Protein AF-A0A662T0E7-F1 (afdb_monomer_lite)

Secondary structure (DSSP, 8-state):
-HHHHHHHHHHHHS---------TTT-TTHHHHHHHHHHHHHHHHTS-HHHHHHHHHHHHHHHHHHHHHHHHHHHHTT-SHHHHHHHHHHTTSS-HHHHHHHHHHHHHHHHHHHH--

pLDDT: mean 88.19, std 11.55, range [54.5, 98.5]

Foldseek 3Di:
DVVVVQVVVCVLQVDRQDDDDADPVPGPCVVVVVVSVVVVVVSLVPDDPVSNVVVVVVVVVVVVVVVLVVLLCVVCVPPCLVVVLVVCCVVVVDPPVVSVVVSVVVSVVVVVVVVVD

Radius of gyration: 22.43 Å; chains: 1; bounding box: 51×35×52 Å

Structure (mmCIF, N/CA/C/O backbone):
data_AF-A0A662T0E7-F1
#
_entry.id   AF-A0A662T0E7-F1
#
loop_
_atom_site.group_PDB
_atom_site.id
_atom_site.type_symbol
_atom_site.label_atom_id
_atom_site.label_alt_id
_atom_site.label_comp_id
_atom_site.label_asym_id
_atom_site.label_entity_id
_atom_site.label_seq_id
_atom_site.pdbx_PDB_ins_code
_atom_site.Cartn_x
_atom_site.Cartn_y
_atom_site.Cartn_z
_atom_site.occupancy
_atom_site.B_iso_or_equiv
_atom_site.auth_seq_id
_atom_site.auth_comp_id
_atom_site.auth_asym_id
_atom_site.auth_atom_id
_atom_site.pdbx_PDB_model_num
ATOM 1 N N . GLU A 1 1 ? -22.750 -1.023 -4.545 1.00 61.47 1 GLU A N 1
ATOM 2 C CA . GLU A 1 1 ? -21.298 -1.310 -4.588 1.00 61.47 1 GLU A CA 1
ATOM 3 C C . GLU A 1 1 ? -20.637 -1.337 -3.208 1.00 61.47 1 GLU A C 1
ATOM 5 O O . GLU A 1 1 ? -20.129 -2.387 -2.846 1.00 61.47 1 GLU A O 1
ATOM 10 N N . LEU A 1 2 ? -20.725 -0.279 -2.384 1.00 61.62 2 LEU A N 1
ATOM 11 C CA . LEU A 1 2 ? -20.157 -0.254 -1.015 1.00 61.62 2 LEU A CA 1
ATOM 12 C C . LEU A 1 2 ? -20.583 -1.430 -0.114 1.00 61.62 2 LEU A C 1
ATOM 14 O O . LEU A 1 2 ? -19.763 -1.972 0.616 1.00 61.62 2 LEU A O 1
ATOM 18 N N . ARG A 1 3 ? -21.852 -1.851 -0.184 1.00 59.44 3 ARG A N 1
ATOM 19 C CA . ARG A 1 3 ? -22.385 -2.945 0.647 1.00 59.44 3 ARG A CA 1
ATOM 20 C C . ARG A 1 3 ? -21.691 -4.289 0.385 1.00 59.44 3 ARG A C 1
ATOM 22 O O . ARG A 1 3 ? -21.282 -4.940 1.333 1.00 59.44 3 ARG A O 1
ATOM 29 N N . ASN A 1 4 ? -21.466 -4.636 -0.882 1.00 62.25 4 ASN A N 1
ATOM 30 C CA . ASN A 1 4 ? -20.818 -5.898 -1.263 1.00 62.25 4 ASN A CA 1
ATOM 31 C C . ASN A 1 4 ? -19.325 -5.914 -0.897 1.00 62.25 4 ASN A C 1
ATOM 33 O O . ASN A 1 4 ? -18.796 -6.950 -0.512 1.00 62.25 4 ASN A O 1
ATOM 37 N N . ALA A 1 5 ? -18.635 -4.770 -0.988 1.00 62.56 5 ALA A N 1
ATOM 38 C CA . ALA A 1 5 ? -17.238 -4.668 -0.559 1.00 62.56 5 ALA A CA 1
ATOM 39 C C . ALA A 1 5 ? -17.086 -4.854 0.965 1.00 62.56 5 ALA A C 1
ATOM 41 O O . ALA A 1 5 ? -16.110 -5.448 1.420 1.00 62.56 5 ALA A O 1
ATOM 42 N N . LEU A 1 6 ? -18.068 -4.389 1.747 1.00 63.19 6 LEU A N 1
ATOM 43 C CA . LEU A 1 6 ? -18.103 -4.571 3.201 1.00 63.19 6 LEU A CA 1
ATOM 44 C C . LEU A 1 6 ? -18.416 -6.023 3.596 1.00 63.19 6 LEU A C 1
ATOM 46 O O . LEU A 1 6 ? -17.786 -6.536 4.516 1.00 63.19 6 LEU A O 1
ATOM 50 N N . GLU A 1 7 ? -19.290 -6.713 2.858 1.00 59.25 7 GLU A N 1
ATOM 51 C CA . GLU A 1 7 ? -19.605 -8.137 3.079 1.00 59.25 7 GLU A CA 1
ATOM 52 C C . GLU A 1 7 ? -18.382 -9.059 2.901 1.00 59.25 7 GLU A C 1
ATOM 54 O O . GLU A 1 7 ? -18.239 -10.055 3.606 1.00 59.25 7 GLU A O 1
ATOM 59 N N . ILE A 1 8 ? -17.433 -8.705 2.028 1.00 59.47 8 ILE A N 1
ATOM 60 C CA . ILE A 1 8 ? -16.170 -9.452 1.869 1.00 59.47 8 ILE A CA 1
ATOM 61 C C . ILE A 1 8 ? -15.229 -9.234 3.071 1.00 59.47 8 ILE A C 1
ATOM 63 O O . ILE A 1 8 ? -14.493 -10.142 3.461 1.00 59.47 8 ILE A O 1
ATOM 67 N N . MET A 1 9 ? -15.261 -8.050 3.693 1.00 56.94 9 MET A N 1
ATOM 68 C CA . MET A 1 9 ? -14.505 -7.743 4.916 1.00 56.94 9 MET A CA 1
ATOM 69 C C . MET A 1 9 ? -15.089 -8.436 6.161 1.00 56.94 9 MET A C 1
ATOM 71 O O . MET A 1 9 ? -14.324 -8.844 7.038 1.00 56.94 9 MET A O 1
ATOM 75 N N . GLU A 1 10 ? -16.417 -8.613 6.227 1.00 57.66 10 GLU A N 1
ATOM 76 C CA . GLU A 1 10 ? -17.136 -9.277 7.334 1.00 57.66 10 GLU A CA 1
ATOM 77 C C . GLU A 1 10 ? -16.582 -10.678 7.645 1.00 57.66 10 GLU A C 1
ATOM 79 O O . GLU A 1 10 ? -16.420 -11.040 8.815 1.00 57.66 10 GLU A O 1
ATOM 84 N N . ALA A 1 11 ? -16.234 -11.444 6.604 1.00 54.50 11 ALA A N 1
ATOM 85 C CA . ALA A 1 11 ? -15.792 -12.833 6.725 1.00 54.50 11 ALA A CA 1
ATOM 86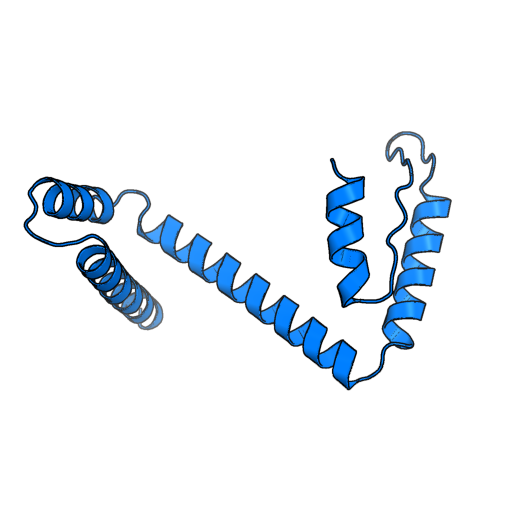 C C . ALA A 1 11 ? -14.464 -13.001 7.486 1.00 54.50 11 ALA A C 1
ATOM 88 O O . ALA A 1 11 ? -14.204 -14.072 8.037 1.00 54.50 11 ALA A O 1
ATOM 89 N N . LYS A 1 12 ? -13.619 -11.963 7.544 1.00 60.50 12 LYS A N 1
ATOM 90 C CA . LYS A 1 12 ? -12.309 -12.057 8.204 1.00 60.50 12 LYS A CA 1
ATOM 91 C C . LYS A 1 12 ? -12.382 -11.794 9.701 1.00 60.50 12 LYS A C 1
ATOM 93 O O . LYS A 1 12 ? -11.781 -12.539 10.476 1.00 60.50 12 LYS A O 1
ATOM 98 N N . ASP A 1 13 ? -13.170 -10.803 10.117 1.00 67.75 13 ASP A N 1
ATOM 99 C CA . ASP A 1 13 ? -13.014 -10.203 11.444 1.00 67.75 13 ASP A CA 1
ATOM 100 C C . ASP A 1 13 ? -14.202 -10.429 12.378 1.00 67.75 13 ASP A C 1
ATOM 102 O O . ASP A 1 13 ? -13.982 -10.404 13.586 1.00 67.75 13 ASP A O 1
ATOM 106 N N . GLY A 1 14 ? -15.386 -10.813 11.888 1.00 78.44 14 GLY A N 1
ATOM 107 C CA . GLY A 1 14 ? -16.558 -11.115 12.730 1.00 78.44 14 GLY A CA 1
ATOM 108 C C . GLY A 1 14 ? -17.277 -9.875 13.279 1.00 78.44 14 GLY A C 1
ATOM 109 O O . GLY A 1 14 ? -18.286 -10.000 13.967 1.00 78.44 14 GLY A O 1
ATOM 110 N N . TRP A 1 15 ? -16.782 -8.680 12.948 1.00 84.62 15 TRP A N 1
ATOM 111 C CA . TRP A 1 15 ? -17.494 -7.418 13.113 1.00 84.62 15 TRP A CA 1
ATOM 112 C C . TRP A 1 15 ? -18.144 -7.031 11.794 1.00 84.62 15 TRP A C 1
ATOM 114 O O . TRP A 1 15 ? -17.487 -7.057 10.754 1.00 84.62 15 TRP A O 1
ATOM 124 N N . ARG A 1 16 ? -19.413 -6.626 11.854 1.00 83.31 16 ARG A N 1
ATOM 125 C CA . ARG A 1 16 ? -20.151 -6.085 10.716 1.00 83.31 16 ARG A CA 1
ATOM 126 C C . ARG A 1 16 ? -20.255 -4.567 10.860 1.00 83.31 16 ARG A C 1
ATOM 128 O O . ARG A 1 16 ? -21.089 -4.110 11.644 1.00 83.31 16 ARG A O 1
ATOM 135 N N . PRO A 1 17 ? -19.427 -3.773 10.152 1.00 84.00 17 PRO A N 1
ATOM 136 C CA . PRO A 1 17 ? -19.518 -2.325 10.221 1.00 84.00 17 PRO A CA 1
ATOM 137 C C . PRO A 1 17 ? -20.902 -1.856 9.751 1.00 84.00 17 PRO A C 1
ATOM 139 O O . PRO A 1 17 ? -21.345 -2.244 8.666 1.00 84.00 17 PRO A O 1
ATOM 142 N N . PRO A 1 18 ? -21.599 -1.023 10.532 1.00 86.94 18 PRO A N 1
ATOM 143 C CA . PRO A 1 18 ? -22.879 -0.464 10.126 1.00 86.94 18 PRO A CA 1
ATOM 144 C C . PRO A 1 18 ? -22.672 0.583 9.021 1.00 86.94 18 PRO A C 1
ATOM 146 O O . PRO A 1 18 ? -21.678 1.311 9.006 1.00 86.94 18 PRO A O 1
ATOM 149 N N . VAL A 1 19 ? -23.639 0.704 8.111 1.00 89.38 19 VAL A N 1
ATOM 150 C CA . VAL A 1 19 ? -23.697 1.817 7.153 1.00 89.38 19 VAL A CA 1
ATOM 151 C C . VAL A 1 19 ? -24.789 2.768 7.619 1.00 89.38 19 VAL A C 1
ATOM 153 O O . VAL A 1 19 ? -25.971 2.489 7.428 1.00 89.38 19 VAL A O 1
ATOM 156 N N . ILE A 1 20 ? -24.382 3.874 8.239 1.00 91.38 20 ILE A N 1
ATOM 157 C CA . ILE A 1 20 ? -25.279 4.901 8.780 1.00 91.38 20 ILE A CA 1
ATOM 158 C C . ILE A 1 20 ? -25.129 6.209 8.002 1.00 91.38 20 ILE A C 1
ATOM 160 O O . ILE A 1 20 ? -24.075 6.494 7.427 1.00 91.38 20 ILE A O 1
ATOM 164 N N . LYS A 1 21 ? -26.191 7.013 7.975 1.00 93.69 21 LYS A N 1
ATOM 165 C CA . LYS A 1 21 ? -26.187 8.327 7.328 1.00 93.69 21 LYS A CA 1
ATOM 166 C C . LYS A 1 21 ? -25.821 9.393 8.358 1.00 93.69 21 LYS A C 1
ATOM 168 O O . LYS A 1 21 ? -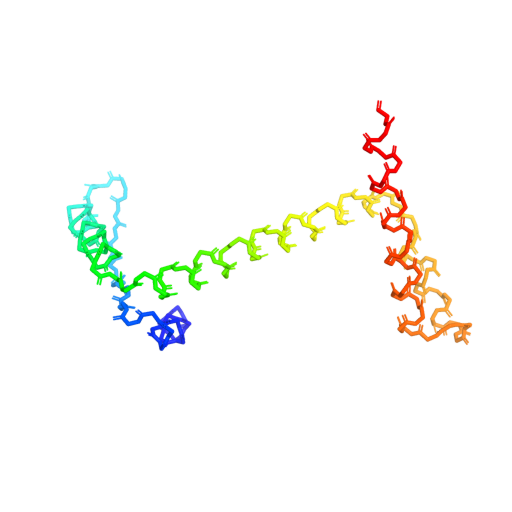26.423 9.445 9.423 1.00 93.69 21 LYS A O 1
ATOM 173 N N . VAL A 1 22 ? -24.863 10.256 8.024 1.00 95.44 22 VAL A N 1
ATOM 174 C CA . VAL A 1 22 ? -24.399 11.335 8.908 1.00 95.44 22 VAL A CA 1
ATOM 175 C C . VAL A 1 22 ? -24.293 12.661 8.160 1.00 95.44 22 VAL A C 1
ATOM 177 O O . VAL A 1 22 ? -23.983 12.690 6.967 1.00 95.44 22 VAL A O 1
ATOM 180 N N . SER A 1 23 ? -24.526 13.771 8.860 1.00 96.12 23 SER A N 1
ATOM 181 C CA . SER A 1 23 ? -24.362 15.126 8.333 1.00 96.12 23 SER A CA 1
ATOM 182 C C . SER A 1 23 ? -23.553 15.984 9.299 1.00 96.12 23 SER A C 1
ATOM 184 O O . SER A 1 23 ? -24.070 16.482 10.294 1.00 96.12 23 SER A O 1
ATOM 186 N N . ALA A 1 24 ? -22.285 16.234 8.963 1.00 93.75 24 ALA A N 1
ATOM 187 C CA . ALA A 1 24 ? -21.410 17.091 9.769 1.00 93.75 24 ALA A CA 1
ATOM 188 C C . ALA A 1 24 ? -21.937 18.533 9.915 1.00 93.75 24 ALA A C 1
ATOM 190 O O . ALA A 1 24 ? -21.685 19.180 10.924 1.00 93.75 24 ALA A O 1
ATOM 191 N N . ARG A 1 25 ? -22.691 19.037 8.925 1.00 95.38 25 ARG A N 1
ATOM 192 C CA . ARG A 1 25 ? -23.242 20.403 8.936 1.00 95.38 25 ARG A CA 1
ATOM 193 C C . ARG A 1 25 ? -24.429 20.566 9.885 1.00 95.38 25 ARG A C 1
ATOM 195 O O . ARG A 1 25 ? -24.592 21.631 10.463 1.00 95.38 25 ARG A O 1
ATOM 202 N N . THR A 1 26 ? -25.291 19.555 9.976 1.00 95.50 26 THR A N 1
ATOM 203 C CA . THR A 1 26 ? -26.543 19.630 10.756 1.00 95.50 26 THR A CA 1
ATOM 204 C C . THR A 1 26 ? -26.458 18.884 12.086 1.00 95.50 26 THR A C 1
ATOM 206 O O . THR A 1 26 ? -27.313 19.075 12.942 1.00 95.50 26 THR A O 1
ATOM 209 N N . GLY A 1 27 ? -25.440 18.040 12.263 1.00 94.06 27 GLY A N 1
ATOM 210 C CA . GLY A 1 27 ? -25.287 17.164 13.422 1.00 94.06 27 GLY A CA 1
ATOM 211 C C . GLY A 1 27 ? -26.093 15.863 13.339 1.00 94.06 27 GLY A C 1
ATOM 212 O O . GLY A 1 27 ? -25.957 15.012 14.217 1.00 94.06 27 GLY A O 1
ATOM 213 N N . GLU A 1 28 ? -26.902 15.671 12.291 1.00 96.38 28 GLU A N 1
ATOM 214 C CA . GLU A 1 28 ? -27.701 14.458 12.095 1.00 96.38 28 GLU A CA 1
ATOM 215 C C . GLU A 1 28 ? -26.805 13.206 12.047 1.00 96.38 28 GLU A C 1
ATOM 217 O O . GLU A 1 28 ? -25.785 13.183 11.351 1.00 96.38 28 GLU A O 1
ATOM 222 N N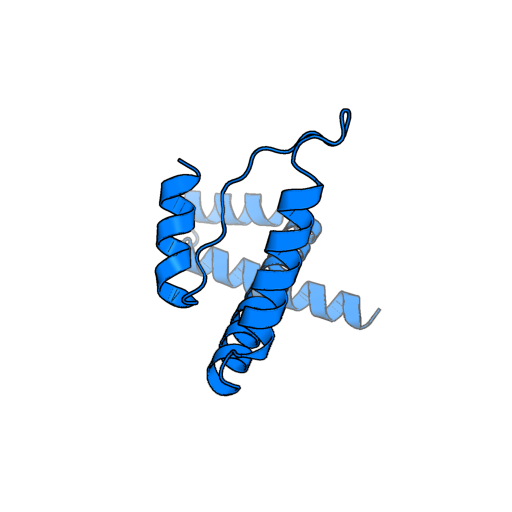 . GLY A 1 29 ? -27.176 12.167 12.800 1.00 94.38 29 GLY A N 1
ATOM 223 C CA . GLY A 1 29 ? -26.480 10.875 12.827 1.00 94.38 29 GLY A CA 1
ATOM 224 C C . GLY A 1 29 ? -25.155 10.844 13.602 1.00 94.38 29 GLY A C 1
ATOM 225 O O . GLY A 1 29 ? -24.574 9.772 13.753 1.00 94.38 29 GLY A O 1
ATOM 226 N N . LEU A 1 30 ? -24.662 11.972 14.136 1.00 95.75 30 LEU A N 1
ATOM 227 C CA . LEU A 1 30 ? -23.391 11.986 14.879 1.00 95.75 30 LEU A CA 1
ATOM 228 C C . LEU A 1 30 ? -23.462 11.227 16.213 1.00 95.75 30 LEU A C 1
ATOM 230 O O . LEU A 1 30 ? -22.486 10.583 16.585 1.00 95.75 30 LEU A O 1
ATOM 234 N N . GLY A 1 31 ? -24.599 11.265 16.916 1.00 95.75 31 GLY A N 1
ATOM 235 C CA . GLY A 1 31 ? -24.787 10.485 18.147 1.00 95.75 31 GLY A CA 1
ATOM 236 C C . GLY A 1 31 ? -24.702 8.979 17.884 1.00 95.75 31 GLY A C 1
ATOM 237 O O . GLY A 1 31 ? -23.912 8.283 18.515 1.00 95.75 31 GLY A O 1
ATOM 238 N N . GLU A 1 32 ? -25.426 8.507 16.867 1.00 95.31 32 GLU A N 1
ATOM 239 C CA . GLU A 1 32 ? -25.389 7.107 16.430 1.00 95.31 32 GLU A CA 1
ATOM 240 C C . GLU A 1 32 ? -23.974 6.684 15.990 1.00 95.31 32 GLU A C 1
ATOM 242 O O . GLU A 1 32 ? -23.514 5.592 16.321 1.00 95.31 32 GLU A O 1
ATOM 247 N N . LEU A 1 33 ? -23.239 7.561 15.296 1.00 95.25 33 LEU A N 1
ATOM 248 C CA . LEU A 1 33 ? -21.843 7.310 14.927 1.00 95.25 33 LEU A CA 1
ATOM 249 C C . LEU A 1 33 ? -20.960 7.054 16.154 1.00 95.25 33 LEU A C 1
ATOM 251 O O . LEU A 1 33 ? -20.187 6.097 16.157 1.00 95.25 33 LEU A O 1
ATOM 255 N N . VAL A 1 34 ? -21.069 7.896 17.183 1.00 96.00 34 VAL A N 1
ATOM 256 C CA . VAL A 1 34 ? -20.285 7.747 18.418 1.00 96.00 34 VAL A CA 1
ATOM 257 C C . VAL A 1 34 ? -20.620 6.430 19.117 1.00 96.00 34 VAL A C 1
ATOM 259 O O . VAL A 1 34 ? -19.708 5.708 19.517 1.00 96.00 34 VAL A O 1
ATOM 262 N N . GLU A 1 35 ? -21.899 6.059 19.193 1.00 95.75 35 GLU A N 1
ATOM 263 C CA . GLU A 1 35 ? -22.306 4.768 19.760 1.00 95.75 35 GLU A CA 1
ATOM 264 C C . GLU A 1 35 ? -21.672 3.584 19.021 1.00 95.75 35 GLU A C 1
ATOM 266 O O . GLU A 1 35 ? -21.189 2.637 19.644 1.00 95.75 35 GLU A O 1
ATOM 271 N N . TRP A 1 36 ? -21.636 3.625 17.689 1.00 95.56 36 TRP A N 1
ATOM 272 C CA . TRP A 1 36 ? -21.018 2.565 16.896 1.00 95.56 36 TRP A CA 1
ATOM 273 C C . TRP A 1 36 ? -19.499 2.507 17.034 1.00 95.56 36 TRP A C 1
ATOM 275 O O . TRP A 1 36 ? -18.934 1.409 17.012 1.00 95.56 36 TRP A O 1
ATOM 285 N N . ILE A 1 37 ? -18.838 3.651 17.221 1.00 94.56 37 ILE A N 1
ATOM 286 C CA . ILE A 1 37 ? -17.406 3.703 17.536 1.00 94.56 37 ILE A CA 1
ATOM 287 C C . ILE A 1 37 ? -17.133 2.998 18.869 1.00 94.56 37 ILE A C 1
ATOM 289 O O . ILE A 1 37 ? -16.222 2.169 18.935 1.00 94.56 37 ILE A O 1
ATOM 293 N N . GLU A 1 38 ? -17.932 3.266 19.904 1.00 96.12 38 GLU A N 1
ATOM 294 C CA . GLU A 1 38 ? -17.759 2.618 21.208 1.00 96.12 38 GLU A CA 1
ATOM 295 C C . GLU A 1 38 ? -18.050 1.112 21.148 1.00 96.12 38 GLU A C 1
ATOM 297 O O . GLU A 1 38 ? -17.229 0.318 21.609 1.00 96.12 38 GLU A O 1
ATOM 302 N N . LYS A 1 39 ? -19.124 0.681 20.471 1.00 93.75 39 LYS A N 1
ATOM 303 C CA . LYS A 1 39 ? -19.403 -0.755 20.266 1.00 93.75 39 LYS A CA 1
ATOM 304 C C . LYS A 1 39 ? -18.261 -1.464 19.532 1.00 93.75 39 LYS A C 1
ATOM 306 O O . LYS A 1 39 ? -17.865 -2.567 19.909 1.00 93.75 39 LYS A O 1
ATOM 311 N N . HIS A 1 40 ? -17.688 -0.832 18.504 1.00 92.00 40 HIS A N 1
ATOM 312 C CA . HIS A 1 40 ? -16.527 -1.386 17.807 1.00 92.00 40 HIS A CA 1
ATOM 313 C C . HIS A 1 40 ? -15.294 -1.447 18.720 1.00 92.00 40 HIS A C 1
ATOM 315 O O . HIS A 1 40 ? -14.534 -2.415 18.682 1.00 92.00 40 HIS A O 1
ATOM 321 N N . ARG A 1 41 ? -15.089 -0.442 19.578 1.00 91.44 41 ARG A N 1
ATOM 322 C CA . ARG A 1 41 ? -13.997 -0.439 20.557 1.00 91.44 41 ARG A CA 1
ATOM 323 C C . ARG A 1 41 ? -14.130 -1.587 21.558 1.00 91.44 41 ARG A C 1
ATOM 325 O O . ARG A 1 41 ? -13.127 -2.226 21.868 1.00 91.44 41 ARG A O 1
ATOM 332 N N . GLU A 1 42 ? -15.333 -1.859 22.052 1.00 93.50 42 GLU A N 1
ATOM 333 C CA . GLU A 1 42 ? -15.612 -3.006 22.926 1.00 93.50 42 GLU A CA 1
ATOM 334 C C . GLU A 1 42 ? -15.375 -4.336 22.212 1.00 93.50 42 GLU A C 1
ATOM 336 O O . GLU A 1 42 ? -14.678 -5.201 22.744 1.00 93.50 42 GLU A O 1
ATOM 341 N N . PHE A 1 43 ? -15.853 -4.463 20.972 1.00 89.69 43 PHE A N 1
ATOM 342 C CA . PHE A 1 43 ? -15.586 -5.626 20.130 1.00 89.69 43 PHE A CA 1
ATOM 343 C C . PHE A 1 43 ? -14.079 -5.890 19.973 1.00 89.69 43 PHE A C 1
ATOM 345 O O . PHE A 1 43 ? -13.616 -7.015 20.154 1.00 89.69 43 PHE A O 1
ATOM 352 N N . MET A 1 44 ? -13.294 -4.846 19.694 1.00 87.50 44 MET A N 1
ATOM 353 C CA . MET A 1 44 ? -11.841 -4.959 19.552 1.00 87.50 44 MET A CA 1
ATOM 354 C C . MET A 1 44 ? -11.147 -5.358 20.861 1.00 87.50 44 MET A C 1
ATOM 356 O O . MET A 1 44 ? -10.153 -6.077 20.813 1.00 87.50 44 MET A O 1
ATOM 360 N N . LYS A 1 45 ? -11.658 -4.936 22.027 1.00 88.06 45 LYS A N 1
ATOM 361 C CA . LYS A 1 45 ? -11.135 -5.367 23.340 1.00 88.06 45 LYS A CA 1
ATOM 362 C C . LYS A 1 45 ? -11.437 -6.834 23.641 1.00 88.06 45 LYS A C 1
ATOM 364 O O . LYS A 1 45 ? -10.627 -7.493 24.279 1.00 88.06 45 LYS A O 1
ATOM 369 N N . ALA A 1 46 ? -12.593 -7.328 23.204 1.00 89.44 46 ALA A N 1
ATOM 370 C CA . ALA A 1 46 ? -12.998 -8.721 23.376 1.00 89.44 46 ALA A CA 1
ATOM 371 C C . ALA A 1 46 ? -12.326 -9.676 22.367 1.00 89.44 46 ALA A C 1
ATOM 373 O O . ALA A 1 46 ? -12.516 -10.890 22.440 1.00 89.44 46 ALA A O 1
ATOM 374 N N . MET A 1 47 ? -11.553 -9.144 21.414 1.00 87.12 47 MET A N 1
ATOM 375 C CA . MET A 1 47 ? -10.881 -9.932 20.390 1.00 87.12 47 MET A CA 1
ATOM 376 C C . MET A 1 47 ? -9.780 -10.822 21.000 1.00 87.12 47 MET A 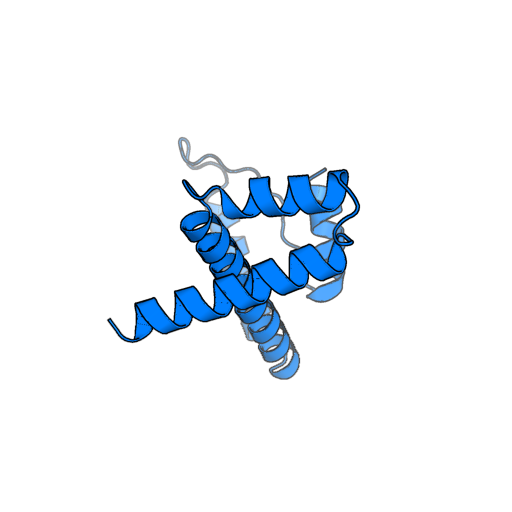C 1
ATOM 378 O O . MET A 1 47 ? -8.942 -10.316 21.749 1.00 87.12 47 MET A O 1
ATOM 382 N N . PRO A 1 48 ? -9.714 -12.120 20.642 1.00 89.75 48 PRO A N 1
ATOM 383 C CA . PRO A 1 48 ? -8.633 -12.997 21.086 1.00 89.75 48 PRO A CA 1
ATOM 384 C C . PRO A 1 48 ? -7.245 -12.447 20.703 1.00 89.75 48 PRO A C 1
ATOM 386 O O . PRO A 1 48 ? -7.098 -11.933 19.585 1.00 89.75 48 PRO A O 1
ATOM 389 N N . PRO A 1 49 ? -6.219 -12.575 21.567 1.00 88.94 49 PRO A N 1
ATOM 390 C CA . PRO A 1 49 ? -4.880 -12.034 21.317 1.00 88.94 49 PRO A CA 1
ATOM 391 C C . PRO A 1 49 ? -4.263 -12.479 19.987 1.00 88.94 49 PRO A C 1
ATOM 393 O O . PRO A 1 49 ? -3.629 -11.679 19.300 1.00 88.94 49 PRO A O 1
ATOM 396 N N . GLU A 1 50 ? -4.481 -13.728 19.580 1.00 88.00 50 GLU A N 1
ATOM 397 C CA . GLU A 1 50 ? -3.964 -14.290 18.330 1.00 88.00 50 GLU A CA 1
ATOM 398 C C . GLU A 1 50 ? -4.571 -13.579 17.116 1.00 88.00 50 GLU A C 1
ATOM 400 O O . GLU A 1 50 ? -3.867 -13.221 16.169 1.00 88.00 50 GLU A O 1
ATOM 405 N N . ARG A 1 51 ? -5.879 -13.311 17.171 1.00 84.88 51 ARG A N 1
ATOM 406 C CA . ARG A 1 51 ? -6.618 -12.608 16.117 1.00 84.88 51 ARG A CA 1
ATOM 407 C C . ARG A 1 51 ? -6.240 -11.129 16.076 1.00 84.88 51 ARG A C 1
ATOM 409 O O . ARG A 1 51 ? -6.012 -10.590 14.995 1.00 84.88 51 ARG A O 1
ATOM 416 N N . ALA A 1 52 ? -6.100 -10.497 17.241 1.00 86.00 52 ALA A N 1
ATOM 417 C CA . ALA A 1 52 ? -5.620 -9.123 17.349 1.00 86.00 52 ALA A CA 1
ATOM 418 C C . ALA A 1 52 ? -4.200 -8.978 16.773 1.00 86.00 52 ALA A C 1
ATOM 420 O O . ALA A 1 52 ? -3.922 -8.030 16.036 1.00 86.00 52 ALA A O 1
ATOM 421 N N . ARG A 1 53 ? -3.319 -9.952 17.041 1.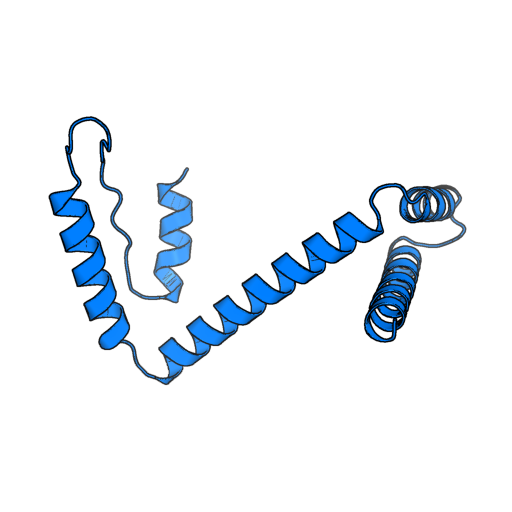00 88.69 53 ARG A N 1
ATOM 422 C CA . ARG A 1 53 ? -1.962 -10.005 16.485 1.00 88.69 53 ARG A CA 1
ATOM 423 C C . ARG A 1 53 ? -1.975 -10.158 14.967 1.00 88.69 53 ARG A C 1
ATOM 425 O O . ARG A 1 53 ? -1.268 -9.408 14.302 1.00 88.69 53 ARG A O 1
ATOM 432 N N . GLN A 1 54 ? -2.773 -11.075 14.417 1.00 87.94 54 GLN A N 1
ATOM 433 C CA . GLN A 1 54 ? -2.870 -11.244 12.964 1.00 87.94 54 GLN A CA 1
ATOM 434 C C . GLN A 1 54 ? -3.370 -9.965 12.286 1.00 87.94 54 GLN A C 1
ATOM 436 O O . GLN A 1 54 ? -2.757 -9.491 11.336 1.00 87.94 54 GLN A O 1
ATOM 441 N N . LYS A 1 55 ? -4.417 -9.336 12.831 1.00 86.19 55 LYS A N 1
ATOM 442 C CA . LYS A 1 55 ? -4.926 -8.059 12.318 1.00 86.19 55 LYS A CA 1
ATOM 443 C C . LYS A 1 55 ? -3.867 -6.956 12.364 1.00 86.19 55 LYS A C 1
ATOM 445 O O . LYS A 1 55 ? -3.745 -6.181 11.420 1.00 86.19 55 LYS A O 1
ATOM 450 N N . ALA A 1 56 ? -3.080 -6.887 13.437 1.00 89.25 56 ALA A N 1
ATOM 451 C CA . ALA A 1 56 ? -1.972 -5.942 13.525 1.00 89.25 56 ALA A CA 1
ATOM 452 C C . ALA A 1 56 ? -0.894 -6.219 12.463 1.00 89.25 56 ALA A C 1
ATOM 454 O O . ALA A 1 56 ? -0.401 -5.272 11.855 1.00 89.25 56 ALA A O 1
ATOM 455 N N . MET A 1 57 ? -0.559 -7.489 12.205 1.00 92.69 57 MET A N 1
ATOM 456 C CA . MET A 1 57 ? 0.375 -7.873 11.140 1.00 92.69 57 MET A CA 1
ATOM 457 C C . MET A 1 57 ? -0.129 -7.427 9.764 1.00 92.69 57 MET A C 1
ATOM 459 O O . MET A 1 57 ? 0.606 -6.734 9.063 1.00 92.69 57 MET A O 1
ATOM 463 N N . ASP A 1 58 ? -1.388 -7.721 9.429 1.00 90.50 58 ASP A N 1
ATOM 464 C CA . ASP A 1 58 ? -2.006 -7.331 8.155 1.00 90.50 58 ASP A CA 1
ATOM 465 C C . ASP A 1 58 ? -1.993 -5.800 7.967 1.00 90.50 58 ASP A C 1
ATOM 467 O O . ASP A 1 58 ? -1.671 -5.286 6.893 1.00 90.50 58 ASP A O 1
ATOM 471 N N . VAL A 1 59 ? -2.302 -5.044 9.029 1.00 92.25 59 VAL A N 1
ATOM 472 C CA . VAL A 1 59 ? -2.273 -3.572 9.007 1.00 92.25 59 VAL A CA 1
ATOM 473 C C . VAL A 1 59 ? -0.850 -3.048 8.806 1.00 92.25 59 VAL A C 1
ATOM 475 O O . VAL A 1 59 ? -0.640 -2.152 7.985 1.00 92.25 59 VAL A O 1
ATOM 478 N N . ILE A 1 60 ? 0.131 -3.593 9.530 1.00 96.19 60 ILE A N 1
ATOM 479 C CA . ILE A 1 60 ? 1.542 -3.207 9.395 1.00 96.19 60 ILE A CA 1
ATOM 480 C C . ILE A 1 60 ? 2.026 -3.466 7.967 1.00 96.19 60 ILE A C 1
ATOM 482 O O . ILE A 1 60 ? 2.621 -2.574 7.359 1.00 96.19 60 ILE A O 1
ATOM 486 N N . GLU A 1 61 ? 1.741 -4.648 7.421 1.00 96.19 61 GLU A N 1
ATOM 487 C CA . GLU A 1 61 ? 2.111 -5.026 6.058 1.00 96.19 61 GLU A CA 1
ATOM 488 C C . GLU A 1 61 ? 1.467 -4.090 5.028 1.00 96.19 61 GLU A C 1
ATOM 490 O O . GLU A 1 61 ? 2.168 -3.511 4.198 1.00 96.19 61 GLU A O 1
ATOM 495 N N . SER A 1 62 ? 0.159 -3.836 5.132 1.00 94.69 62 SER A N 1
ATOM 496 C CA . SER A 1 62 ? -0.561 -2.926 4.231 1.00 94.69 62 SER A CA 1
ATOM 497 C C . SER A 1 62 ? 0.015 -1.506 4.245 1.00 94.69 62 SER A C 1
ATOM 499 O O . SER A 1 62 ? 0.170 -0.876 3.192 1.00 94.69 62 SER A O 1
ATOM 501 N N . ILE A 1 63 ? 0.341 -0.977 5.429 1.00 95.62 63 ILE A N 1
ATOM 502 C CA . ILE A 1 63 ? 0.970 0.343 5.568 1.00 95.62 63 ILE A CA 1
ATOM 503 C C . ILE A 1 63 ? 2.366 0.332 4.939 1.00 95.62 63 ILE A C 1
ATOM 505 O O . ILE A 1 63 ? 2.713 1.264 4.208 1.00 95.62 63 ILE A O 1
ATOM 509 N N . ALA A 1 64 ? 3.168 -0.701 5.208 1.00 95.62 64 ALA A N 1
ATOM 510 C CA . ALA A 1 64 ? 4.518 -0.829 4.673 1.00 95.62 64 ALA A CA 1
ATOM 511 C C . ALA A 1 64 ? 4.512 -0.904 3.139 1.00 95.62 64 ALA A C 1
ATOM 513 O O . ALA A 1 64 ? 5.211 -0.122 2.493 1.00 95.62 64 ALA A O 1
ATOM 514 N N . LEU A 1 65 ? 3.669 -1.757 2.552 1.00 95.69 65 LEU A N 1
ATOM 515 C CA . LEU A 1 65 ? 3.511 -1.891 1.102 1.00 95.69 65 LEU A CA 1
ATOM 516 C C . LEU A 1 65 ? 3.062 -0.575 0.459 1.00 95.69 65 LEU A C 1
ATOM 518 O O . LEU A 1 65 ? 3.656 -0.132 -0.524 1.00 95.69 65 LEU A O 1
ATOM 522 N N . SER A 1 66 ? 2.077 0.105 1.052 1.00 95.31 66 SER A N 1
ATOM 523 C CA . SER A 1 66 ? 1.602 1.404 0.556 1.00 95.31 66 SER A CA 1
ATOM 524 C C . SER A 1 66 ? 2.713 2.458 0.562 1.00 95.31 66 SER A C 1
ATOM 526 O O . SER A 1 66 ? 2.868 3.225 -0.389 1.00 95.31 66 SER A O 1
ATOM 528 N N . ARG A 1 67 ? 3.529 2.489 1.623 1.00 94.50 67 ARG A N 1
ATOM 529 C CA . ARG A 1 67 ? 4.679 3.398 1.727 1.00 94.50 67 ARG A CA 1
ATOM 530 C C . ARG A 1 67 ? 5.763 3.074 0.701 1.00 94.50 67 ARG A C 1
ATOM 532 O O . ARG A 1 67 ? 6.262 4.001 0.070 1.00 94.50 67 ARG A O 1
ATOM 539 N N . LEU A 1 68 ? 6.094 1.797 0.506 1.00 92.31 68 LEU A N 1
ATOM 540 C CA . LEU A 1 68 ? 7.076 1.358 -0.491 1.00 92.31 68 LEU A CA 1
ATOM 541 C C . LEU A 1 68 ? 6.639 1.721 -1.915 1.00 92.31 68 LEU A C 1
ATOM 543 O O . LEU A 1 68 ? 7.435 2.266 -2.676 1.00 92.31 68 LEU A O 1
ATOM 547 N N . LEU A 1 69 ? 5.366 1.502 -2.256 1.00 92.44 69 LEU A N 1
ATOM 548 C CA . LEU A 1 69 ? 4.809 1.893 -3.555 1.00 92.44 69 LEU A CA 1
ATOM 549 C C . LEU A 1 69 ? 4.880 3.406 -3.778 1.00 92.44 69 LEU A C 1
ATOM 551 O O . LEU A 1 69 ? 5.278 3.855 -4.852 1.00 92.44 69 LEU A O 1
ATOM 555 N N . ASN A 1 70 ? 4.528 4.202 -2.766 1.00 93.44 70 ASN A N 1
ATOM 556 C CA . ASN A 1 70 ? 4.602 5.660 -2.857 1.00 93.44 70 ASN A CA 1
ATOM 557 C C . ASN A 1 70 ? 6.042 6.160 -2.999 1.00 93.44 70 ASN A C 1
ATOM 559 O O . ASN A 1 70 ? 6.297 7.066 -3.789 1.00 93.44 70 ASN A O 1
ATOM 563 N N . LEU A 1 71 ? 6.983 5.562 -2.266 1.00 90.88 71 LEU A N 1
ATOM 564 C CA . LEU A 1 71 ? 8.405 5.861 -2.405 1.00 90.88 71 LEU A CA 1
ATOM 565 C C . LEU A 1 71 ? 8.889 5.544 -3.822 1.00 90.88 71 LEU A C 1
ATOM 567 O O . LEU A 1 71 ? 9.518 6.386 -4.453 1.00 90.88 71 LEU A O 1
ATOM 571 N N . MET A 1 72 ? 8.527 4.372 -4.352 1.00 90.06 72 MET A N 1
ATOM 572 C CA . MET A 1 72 ? 8.887 3.983 -5.712 1.00 90.06 72 MET A CA 1
ATOM 573 C C . MET A 1 72 ? 8.361 4.978 -6.750 1.00 90.06 72 MET A C 1
ATOM 575 O O . MET A 1 72 ? 9.111 5.396 -7.627 1.00 90.06 72 MET A O 1
ATOM 579 N N . ARG A 1 73 ? 7.092 5.395 -6.634 1.00 91.06 73 ARG A N 1
ATOM 580 C CA . ARG A 1 73 ? 6.495 6.390 -7.539 1.00 91.06 73 ARG A CA 1
ATOM 581 C C . ARG A 1 73 ? 7.255 7.712 -7.516 1.00 91.06 73 ARG A C 1
ATOM 583 O O . ARG A 1 73 ? 7.555 8.227 -8.582 1.00 91.06 73 ARG A O 1
ATOM 590 N N . ARG A 1 74 ? 7.606 8.216 -6.330 1.00 90.44 74 ARG A N 1
ATOM 591 C CA . ARG A 1 74 ? 8.352 9.478 -6.173 1.00 90.44 74 ARG A CA 1
ATOM 592 C C . ARG A 1 74 ? 9.753 9.428 -6.776 1.00 90.44 74 ARG A C 1
ATOM 594 O O . ARG A 1 74 ? 10.196 10.406 -7.353 1.00 90.44 74 ARG A O 1
ATOM 601 N N . GLU A 1 75 ? 10.459 8.309 -6.643 1.00 87.56 75 GLU A N 1
ATOM 602 C CA . GLU A 1 75 ? 11.795 8.151 -7.241 1.00 87.56 75 GLU A CA 1
ATOM 603 C C . GLU A 1 75 ? 11.758 7.970 -8.764 1.00 87.56 75 GLU A C 1
ATOM 605 O O . GLU A 1 75 ? 12.753 8.231 -9.445 1.00 87.56 75 GLU A O 1
ATOM 610 N N . LEU A 1 76 ? 10.643 7.458 -9.288 1.00 89.62 76 LEU A N 1
ATOM 611 C CA . LEU A 1 76 ? 10.421 7.324 -10.724 1.00 89.62 76 LEU A CA 1
ATOM 612 C C . LEU A 1 76 ? 9.916 8.616 -11.360 1.00 89.62 76 LEU A C 1
ATOM 614 O O . LEU A 1 76 ? 10.150 8.825 -12.550 1.00 89.62 76 LEU A O 1
ATOM 618 N N . GLU A 1 77 ? 9.247 9.466 -10.585 1.00 88.88 77 GLU A N 1
ATOM 619 C CA . GLU A 1 77 ? 8.755 10.769 -11.013 1.00 88.88 77 GLU A CA 1
ATOM 620 C C . GLU A 1 77 ? 9.912 11.619 -11.563 1.00 88.88 77 GLU A C 1
ATOM 622 O O . GLU A 1 77 ? 10.923 11.841 -10.899 1.00 88.88 77 GLU A O 1
ATOM 627 N N . GLY A 1 78 ? 9.792 12.043 -12.824 1.00 82.75 78 GLY A N 1
ATOM 628 C CA . GLY A 1 78 ? 10.838 12.792 -13.529 1.00 82.75 78 GLY A CA 1
ATOM 629 C C . GLY A 1 78 ? 12.024 11.960 -14.039 1.00 82.75 78 GLY A C 1
ATOM 630 O O . GLY A 1 78 ? 12.971 12.537 -14.566 1.00 82.75 78 GLY A O 1
ATOM 631 N N . SER A 1 79 ? 12.002 10.627 -13.914 1.00 88.12 79 SER A N 1
ATOM 632 C CA . SER A 1 79 ? 13.032 9.741 -14.476 1.00 88.12 79 SER A CA 1
ATOM 633 C C . SER A 1 79 ? 12.548 9.016 -15.738 1.00 88.12 79 SER A C 1
ATOM 635 O O . SER A 1 79 ? 11.426 8.522 -15.777 1.00 88.12 79 SER A O 1
ATOM 637 N N . HIS A 1 80 ? 13.431 8.845 -16.726 1.00 93.06 80 HIS A N 1
ATOM 638 C CA . HIS A 1 80 ? 13.149 8.084 -17.957 1.00 93.06 80 HIS A CA 1
ATOM 639 C C . HIS A 1 80 ? 13.349 6.564 -17.811 1.00 93.06 80 HIS A C 1
ATOM 641 O O . HIS A 1 80 ? 13.267 5.823 -18.784 1.00 93.06 80 HIS A O 1
ATOM 647 N N . VAL A 1 81 ? 13.623 6.064 -16.597 1.00 93.31 81 VAL A N 1
ATOM 648 C CA . VAL A 1 81 ? 13.994 4.652 -16.371 1.00 93.31 81 VAL A CA 1
ATOM 649 C C . VAL A 1 81 ? 12.895 3.698 -16.838 1.00 93.31 81 VAL A C 1
ATOM 651 O O . VAL A 1 81 ? 13.186 2.677 -17.457 1.00 93.31 81 VAL A O 1
ATOM 654 N N . LEU A 1 82 ? 11.635 4.021 -16.534 1.00 93.81 82 LEU A N 1
ATOM 655 C CA . LEU A 1 82 ? 10.506 3.168 -16.895 1.00 93.81 82 LEU A CA 1
ATOM 656 C C . LEU A 1 82 ? 10.250 3.176 -18.410 1.00 93.81 82 LEU A C 1
ATOM 658 O O . LEU A 1 82 ? 9.948 2.128 -18.971 1.00 93.81 82 LEU A O 1
ATOM 662 N N . GLU A 1 83 ? 10.417 4.331 -19.059 1.00 95.56 83 GLU A N 1
ATOM 663 C CA . GLU A 1 83 ? 10.292 4.490 -20.513 1.00 95.56 83 GLU A CA 1
ATOM 664 C C . GLU A 1 83 ? 11.367 3.680 -21.243 1.00 95.56 83 GLU A C 1
ATOM 666 O O . GLU A 1 83 ? 11.031 2.853 -22.086 1.00 95.56 83 GLU A O 1
ATOM 671 N N . SER A 1 84 ? 12.637 3.803 -20.842 1.00 96.56 84 SER A N 1
ATOM 672 C CA . SER A 1 84 ? 13.733 3.036 -21.450 1.00 96.56 84 SER A CA 1
ATOM 673 C C . SER A 1 84 ? 13.559 1.523 -21.281 1.00 96.56 84 SER A C 1
ATOM 675 O O . SER A 1 84 ? 13.770 0.760 -22.220 1.00 96.56 84 SER A O 1
ATOM 677 N N . LEU A 1 85 ? 13.125 1.065 -20.100 1.00 96.94 85 LEU A N 1
ATOM 678 C CA . LEU A 1 85 ? 12.842 -0.357 -19.885 1.00 96.94 85 LEU A CA 1
ATOM 679 C C . LEU A 1 85 ? 11.658 -0.841 -20.734 1.00 96.94 85 LEU A C 1
ATOM 681 O O . LEU A 1 85 ? 11.682 -1.973 -21.216 1.00 96.94 85 LEU A O 1
ATOM 685 N N . ALA A 1 86 ? 10.633 -0.008 -20.930 1.00 97.44 86 ALA A N 1
ATOM 686 C CA . ALA A 1 86 ? 9.503 -0.338 -21.792 1.00 97.44 86 ALA A CA 1
ATOM 687 C C . ALA A 1 86 ? 9.924 -0.441 -23.268 1.00 97.44 86 ALA A C 1
ATOM 689 O O . ALA A 1 86 ? 9.506 -1.378 -23.949 1.00 97.44 86 ALA A O 1
ATOM 690 N N . GLU A 1 87 ? 10.789 0.457 -23.745 1.00 98.25 87 GLU A N 1
ATOM 691 C CA . GLU A 1 87 ? 11.371 0.393 -25.091 1.00 98.25 87 GLU A CA 1
ATOM 692 C C . GLU A 1 87 ? 12.163 -0.903 -25.302 1.00 98.25 87 GLU A C 1
ATOM 694 O O . GLU A 1 87 ? 11.919 -1.614 -26.276 1.00 98.25 87 GLU A O 1
ATOM 699 N N . GLU A 1 88 ? 13.031 -1.288 -24.357 1.00 98.31 88 GLU A N 1
ATOM 700 C CA . GLU A 1 88 ? 13.775 -2.553 -24.441 1.00 98.31 88 GLU A CA 1
ATOM 701 C C . GLU A 1 88 ? 12.848 -3.781 -24.536 1.00 98.31 88 GLU A C 1
ATOM 703 O O . GLU A 1 88 ? 13.164 -4.747 -25.239 1.00 98.31 88 GLU A O 1
ATOM 708 N N . VAL A 1 89 ? 11.698 -3.752 -23.852 1.00 98.50 89 VAL A N 1
ATOM 709 C CA . VAL A 1 89 ? 10.688 -4.820 -23.922 1.00 98.50 89 VAL A CA 1
ATOM 710 C C . VAL A 1 89 ? 9.990 -4.836 -25.283 1.00 98.50 89 VAL A C 1
ATOM 712 O O . VAL A 1 89 ? 9.845 -5.901 -25.886 1.00 98.50 89 VAL A O 1
ATOM 715 N N . VAL A 1 90 ? 9.581 -3.673 -25.798 1.00 98.50 90 VAL A N 1
ATOM 716 C CA . VAL A 1 90 ? 8.935 -3.546 -27.119 1.00 98.50 90 VAL A CA 1
ATOM 717 C C . VAL A 1 90 ? 9.873 -4.006 -28.237 1.00 98.50 90 VAL A C 1
ATOM 719 O O . VAL A 1 90 ? 9.457 -4.727 -29.149 1.00 98.50 90 VAL A O 1
ATOM 722 N N . GLU A 1 91 ? 11.156 -3.668 -28.131 1.00 98.38 91 GLU A N 1
ATOM 723 C CA . GLU A 1 91 ? 12.213 -4.099 -29.048 1.00 98.38 91 GLU A CA 1
ATOM 724 C C . GLU A 1 91 ? 12.625 -5.571 -28.865 1.00 98.38 91 GLU A C 1
ATOM 726 O O . GLU A 1 91 ? 13.468 -6.069 -29.610 1.00 98.38 91 GLU A O 1
ATOM 731 N N . ARG A 1 92 ? 12.025 -6.292 -27.904 1.00 97.50 92 ARG A N 1
ATOM 732 C CA . ARG A 1 92 ? 12.326 -7.694 -27.558 1.00 97.50 92 ARG A CA 1
ATOM 733 C C . ARG A 1 92 ? 13.778 -7.936 -27.126 1.00 97.50 92 ARG A C 1
ATOM 735 O O . ARG A 1 92 ? 14.279 -9.053 -27.246 1.00 97.50 92 ARG A O 1
ATOM 742 N N . LYS A 1 93 ? 14.455 -6.913 -26.597 1.00 98.25 93 LYS A N 1
ATOM 743 C CA . LYS A 1 93 ? 15.800 -7.044 -26.008 1.00 98.25 93 LYS A CA 1
ATOM 744 C C . LYS A 1 93 ? 15.755 -7.751 -24.655 1.00 98.25 93 LYS A C 1
ATOM 746 O O . LYS A 1 93 ? 16.680 -8.484 -24.313 1.00 98.25 93 LYS A O 1
ATOM 751 N N . VAL A 1 94 ? 14.682 -7.531 -23.898 1.00 98.12 94 VAL A N 1
ATOM 752 C CA . VAL A 1 94 ? 14.393 -8.204 -22.626 1.00 98.12 94 VAL A CA 1
ATOM 753 C C . VAL A 1 94 ? 12.908 -8.529 -22.529 1.00 98.12 94 VAL A C 1
ATOM 755 O O . VAL A 1 94 ? 12.079 -7.889 -23.170 1.00 98.12 94 VAL A O 1
ATOM 758 N N . ASP A 1 95 ? 12.554 -9.513 -21.711 1.00 98.12 95 ASP A N 1
ATOM 759 C CA . ASP A 1 95 ? 11.162 -9.779 -21.361 1.00 98.12 95 ASP A CA 1
ATOM 760 C C . ASP A 1 95 ? 10.695 -8.890 -20.177 1.00 98.12 95 ASP A C 1
ATOM 762 O O . ASP A 1 95 ? 11.528 -8.339 -19.442 1.00 98.12 95 ASP A O 1
ATOM 766 N N . PRO A 1 96 ? 9.373 -8.754 -19.945 1.00 97.75 96 PRO A N 1
ATOM 767 C CA . PRO A 1 96 ? 8.832 -7.924 -18.867 1.00 97.75 96 PRO A CA 1
ATOM 768 C C . PRO A 1 96 ? 9.308 -8.298 -17.457 1.00 97.75 96 PRO A C 1
ATOM 770 O O . PRO A 1 96 ? 9.452 -7.411 -16.615 1.00 97.75 96 PRO A O 1
ATOM 773 N N . TYR A 1 97 ? 9.573 -9.579 -17.178 1.00 97.88 97 TYR A N 1
ATOM 774 C CA . TY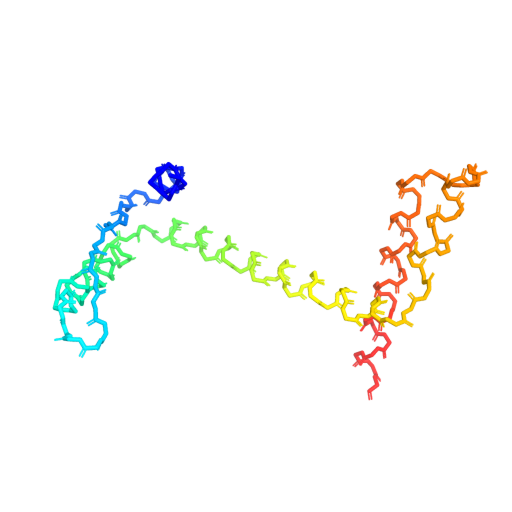R A 1 97 ? 10.055 -10.010 -15.864 1.00 97.88 97 TYR A CA 1
ATOM 775 C C . TYR A 1 97 ? 11.500 -9.569 -15.655 1.00 97.88 97 TYR A C 1
ATOM 777 O O . TYR A 1 97 ? 11.829 -9.015 -14.605 1.00 97.88 97 TYR A O 1
ATOM 785 N N . THR A 1 98 ? 12.347 -9.719 -16.676 1.00 98.06 98 THR A N 1
ATOM 786 C CA . THR A 1 98 ? 13.723 -9.208 -16.632 1.00 98.06 98 THR A CA 1
ATOM 787 C C . THR A 1 98 ? 13.752 -7.689 -16.440 1.00 98.06 98 THR A C 1
ATOM 789 O O . THR A 1 98 ? 14.513 -7.193 -15.603 1.00 98.06 98 THR A O 1
ATOM 792 N N . ALA A 1 99 ? 12.910 -6.938 -17.159 1.00 97.69 99 ALA A N 1
ATOM 793 C CA . ALA A 1 99 ? 12.790 -5.489 -16.986 1.00 97.69 99 ALA A CA 1
ATOM 794 C C . ALA A 1 99 ? 12.336 -5.107 -15.563 1.00 97.69 99 ALA A C 1
ATOM 796 O O . ALA A 1 99 ? 12.943 -4.235 -14.935 1.00 97.69 99 ALA A O 1
ATOM 797 N N . ALA A 1 100 ? 11.337 -5.805 -15.013 1.00 97.00 100 ALA A N 1
ATOM 798 C CA . ALA A 1 100 ? 10.862 -5.589 -13.647 1.00 97.00 100 ALA A CA 1
ATOM 799 C C . ALA A 1 100 ? 11.955 -5.862 -12.599 1.00 97.00 100 ALA A C 1
ATOM 801 O O . ALA A 1 100 ? 12.168 -5.040 -11.709 1.00 97.00 100 ALA A O 1
ATOM 802 N N . SER A 1 101 ? 12.716 -6.953 -12.735 1.00 97.44 101 SER A N 1
ATOM 803 C CA . SER A 1 101 ? 13.843 -7.250 -11.839 1.00 97.44 101 SER A CA 1
ATOM 804 C C . SER A 1 101 ? 14.973 -6.221 -11.938 1.00 97.44 101 SER A C 1
ATOM 806 O O . SER A 1 101 ? 15.643 -5.936 -10.943 1.00 97.44 101 SER A O 1
ATOM 808 N N . ARG A 1 102 ? 15.224 -5.648 -13.123 1.00 96.88 102 ARG A N 1
ATOM 809 C CA . ARG A 1 102 ? 16.192 -4.545 -13.272 1.00 96.88 102 ARG A CA 1
ATOM 810 C C . ARG A 1 102 ? 15.717 -3.295 -12.543 1.00 96.88 102 ARG A C 1
ATOM 812 O O . ARG A 1 102 ? 16.506 -2.696 -11.809 1.00 96.88 102 ARG A O 1
ATOM 819 N N . LEU A 1 103 ? 14.443 -2.941 -12.707 1.00 94.88 103 LEU A N 1
ATOM 820 C CA . LEU A 1 103 ? 13.831 -1.827 -11.993 1.00 94.88 103 LEU A CA 1
ATOM 821 C C . LEU A 1 103 ? 13.932 -2.032 -10.476 1.00 94.88 103 LEU A C 1
ATOM 823 O O . LEU A 1 103 ? 14.437 -1.156 -9.782 1.00 94.88 103 LEU A O 1
ATOM 827 N N . GLU A 1 104 ? 13.546 -3.203 -9.968 1.00 94.38 104 GLU A N 1
ATOM 828 C CA . GLU A 1 104 ? 13.640 -3.555 -8.546 1.00 94.38 104 GLU A CA 1
ATOM 829 C C . GLU A 1 104 ? 15.053 -3.317 -7.985 1.00 94.38 104 GLU A C 1
ATOM 831 O O . GLU A 1 104 ? 15.225 -2.594 -7.000 1.00 94.38 104 GLU A O 1
ATOM 836 N N . LYS A 1 105 ? 16.086 -3.866 -8.641 1.00 94.88 105 LYS A N 1
ATOM 837 C CA . LYS A 1 105 ? 17.488 -3.713 -8.212 1.00 94.88 105 LYS A CA 1
ATOM 838 C C . LYS A 1 105 ? 17.931 -2.251 -8.191 1.00 94.88 105 LYS A C 1
ATOM 840 O O . LYS A 1 105 ? 18.628 -1.833 -7.263 1.00 94.88 105 LYS A O 1
ATOM 845 N N . LEU A 1 106 ? 17.527 -1.473 -9.195 1.00 92.94 106 LEU A N 1
ATOM 846 C CA . LEU A 1 106 ? 17.824 -0.045 -9.277 1.00 92.94 106 LEU A CA 1
ATOM 847 C C . LEU A 1 106 ? 17.157 0.733 -8.134 1.00 92.94 106 LEU A C 1
ATOM 849 O O . LEU A 1 106 ? 17.809 1.570 -7.506 1.00 92.94 106 LEU A O 1
ATOM 853 N N . MET A 1 107 ? 15.904 0.411 -7.807 1.00 91.69 107 MET A N 1
ATOM 854 C CA . MET A 1 107 ? 15.180 1.027 -6.693 1.00 91.69 107 MET A CA 1
ATOM 855 C C . MET A 1 107 ? 15.826 0.710 -5.342 1.00 91.69 107 MET A C 1
ATOM 857 O O . MET A 1 107 ? 16.072 1.621 -4.552 1.00 91.69 107 MET A O 1
ATOM 861 N N . VAL A 1 108 ? 16.171 -0.558 -5.092 1.00 91.06 108 VAL A N 1
ATOM 862 C CA . VAL A 1 108 ? 16.859 -0.974 -3.857 1.00 91.06 108 VAL A CA 1
ATOM 863 C C . VAL A 1 108 ? 18.181 -0.226 -3.681 1.00 91.06 108 VAL A C 1
ATOM 865 O O . VAL A 1 108 ? 18.498 0.205 -2.572 1.00 91.06 108 VAL A O 1
ATOM 868 N N . ARG A 1 109 ? 18.941 -0.037 -4.766 1.00 90.12 109 ARG A N 1
ATOM 869 C CA . ARG A 1 109 ? 20.202 0.708 -4.737 1.00 90.12 109 ARG A CA 1
ATOM 870 C C . ARG A 1 109 ? 19.996 2.183 -4.373 1.00 90.12 109 ARG A C 1
ATOM 872 O O . ARG A 1 109 ? 20.622 2.647 -3.425 1.00 90.12 109 ARG A O 1
ATOM 879 N N . ARG A 1 110 ? 19.093 2.891 -5.061 1.00 86.88 110 ARG A N 1
ATOM 880 C CA . ARG A 1 110 ? 18.819 4.321 -4.804 1.00 86.88 110 ARG A CA 1
ATOM 881 C C . ARG A 1 110 ? 18.345 4.584 -3.373 1.00 86.88 110 ARG A C 1
ATOM 883 O O . ARG A 1 110 ? 18.756 5.561 -2.755 1.00 86.88 110 ARG A O 1
ATOM 890 N N . ILE A 1 111 ? 17.498 3.703 -2.835 1.00 82.44 111 ILE A N 1
ATOM 891 C CA . ILE A 1 111 ? 16.987 3.822 -1.461 1.00 82.44 111 ILE A CA 1
ATOM 892 C C . ILE A 1 111 ? 18.114 3.655 -0.432 1.00 82.44 111 ILE A C 1
ATOM 894 O O . ILE A 1 111 ? 18.113 4.354 0.579 1.00 82.44 111 ILE A O 1
ATOM 898 N N . ARG A 1 112 ? 19.077 2.754 -0.676 1.00 85.25 112 ARG A N 1
ATOM 899 C CA . ARG A 1 112 ? 20.260 2.608 0.190 1.00 85.25 112 ARG A CA 1
ATOM 900 C C . ARG A 1 112 ? 21.130 3.863 0.153 1.00 85.25 112 ARG A C 1
ATOM 902 O O . ARG A 1 112 ? 21.413 4.414 1.205 1.00 85.25 112 ARG A O 1
ATOM 909 N N . GLU A 1 113 ? 21.451 4.361 -1.040 1.00 85.12 113 GLU A N 1
ATOM 910 C CA . GLU A 1 113 ? 22.311 5.541 -1.220 1.00 85.12 113 GLU A CA 1
ATOM 911 C C . GLU A 1 113 ? 21.744 6.803 -0.539 1.00 85.12 113 GLU A C 1
ATOM 913 O O . GLU A 1 113 ? 22.496 7.545 0.081 1.00 85.12 113 GLU A O 1
ATOM 918 N N . LYS A 1 114 ? 20.420 7.027 -0.573 1.00 77.06 114 LYS A N 1
ATOM 919 C CA . LYS A 1 114 ? 19.781 8.157 0.137 1.00 77.06 114 LYS A CA 1
ATOM 920 C C . LYS A 1 114 ? 19.720 8.003 1.656 1.00 77.06 114 LYS A C 1
ATOM 922 O O . LYS A 1 114 ? 19.501 8.992 2.342 1.00 77.06 114 LYS A O 1
ATOM 927 N N . LYS A 1 115 ? 19.822 6.781 2.183 1.00 74.25 115 LYS A N 1
ATOM 928 C CA . LYS A 1 115 ? 19.836 6.542 3.633 1.00 74.25 115 LYS A CA 1
ATOM 929 C C . LYS A 1 115 ? 21.205 6.859 4.244 1.00 74.25 115 LYS A C 1
ATOM 931 O O . LYS A 1 115 ? 21.269 7.177 5.427 1.00 74.25 115 LYS A O 1
ATOM 936 N N . ASP A 1 116 ? 22.259 6.755 3.440 1.00 66.62 116 ASP A N 1
ATOM 937 C CA . ASP A 1 116 ? 23.650 6.961 3.851 1.00 66.62 116 ASP A CA 1
ATOM 938 C C . ASP A 1 116 ? 24.138 8.414 3.632 1.00 66.62 116 ASP A C 1
ATOM 940 O O . ASP A 1 116 ? 25.289 8.721 3.946 1.00 66.62 116 ASP A O 1
ATOM 944 N N . ALA A 1 117 ? 23.278 9.293 3.100 1.00 59.12 117 ALA A N 1
ATOM 945 C CA . ALA A 1 117 ? 23.523 10.717 2.842 1.00 59.12 117 ALA A CA 1
ATOM 946 C C . ALA A 1 117 ? 22.802 11.609 3.864 1.00 59.12 117 ALA A C 1
ATOM 948 O O . ALA A 1 117 ? 23.393 12.643 4.248 1.00 59.12 117 ALA A O 1
#

Sequence (117 aa):
ELRNALEIMEAKDGWRPPVIKVSARTGEGLGELVEWIEKHREFMKAMPPERARQKAMDVIESIALSRLLNLMRRELEGSHVLESLAEEVVERKVDPYTAASRLEKLMVRRIREKKDA